Protein AF-A0A952X542-F1 (afdb_monomer_lite)

pLDDT: mean 84.09, std 12.01, range [35.31, 93.75]

Radius of gyration: 16.12 Å; chains: 1; bounding box: 34×44×36 Å

Sequence (118 aa):
MRRLEGGVYLNIGSAVTGPEVFLKALSMARNAARQEGGRITDFTTAVFDLAGLPANWRAGPPGKEDAMYYYRPWKTLLCRTVADGGRSFFFQGDHRATLPALWTELVQPRDALGAGPG

Secondary structure (DSSP, 8-state):
-TT-TT-EEEEES-SSHHHHHHHHHHHHHHHHHHHTT------EEEEEES----TTGGG----TTSGGGG-HHIIIIIIITTTTT-EEEEEES-HHHHHHHHHHHHHS-GGGSS----

Structure (mmCIF, N/CA/C/O backbone):
data_AF-A0A952X542-F1
#
_entry.id   AF-A0A952X542-F1
#
loop_
_atom_site.group_PDB
_atom_site.id
_atom_site.type_symbol
_atom_site.label_atom_id
_atom_site.label_alt_id
_atom_site.label_comp_id
_atom_site.label_asym_id
_atom_site.label_entity_id
_atom_site.label_seq_id
_atom_site.pdbx_PDB_ins_code
_atom_site.Cartn_x
_atom_site.Cartn_y
_atom_site.Cartn_z
_atom_site.occupancy
_atom_site.B_iso_or_equiv
_atom_site.auth_seq_id
_atom_site.auth_comp_id
_atom_site.auth_asym_id
_atom_site.auth_atom_id
_atom_site.pdbx_PDB_model_num
ATOM 1 N N . MET A 1 1 ? -13.845 6.660 7.257 1.00 58.66 1 MET A N 1
ATOM 2 C CA . MET A 1 1 ? -12.940 5.485 7.290 1.00 58.66 1 MET A CA 1
ATOM 3 C C . MET A 1 1 ? -12.827 4.901 8.711 1.00 58.66 1 MET A C 1
ATOM 5 O O . MET A 1 1 ? -11.727 4.765 9.220 1.00 58.66 1 MET A O 1
ATOM 9 N N . ARG A 1 2 ? -13.937 4.525 9.374 1.00 51.72 2 ARG A N 1
ATOM 10 C CA . ARG A 1 2 ? -13.869 3.885 10.712 1.00 51.72 2 ARG A CA 1
ATOM 11 C C . ARG A 1 2 ? -13.479 2.396 10.663 1.00 51.72 2 ARG A C 1
ATOM 13 O O . ARG A 1 2 ? -13.039 1.861 11.664 1.00 51.72 2 ARG A O 1
ATOM 20 N N . ARG A 1 3 ? -13.589 1.745 9.496 1.00 69.06 3 ARG A N 1
ATOM 21 C CA . ARG A 1 3 ? -13.225 0.327 9.284 1.00 69.06 3 ARG A CA 1
ATOM 22 C C . ARG A 1 3 ? -11.797 0.113 8.762 1.00 69.06 3 ARG A C 1
ATOM 24 O O . ARG A 1 3 ? -11.509 -0.962 8.254 1.00 69.06 3 ARG A O 1
ATOM 31 N N . LEU A 1 4 ? -10.949 1.150 8.773 1.00 80.81 4 LEU A N 1
ATOM 32 C CA . LEU A 1 4 ? -9.555 0.970 8.358 1.00 80.81 4 LEU A CA 1
ATOM 33 C C . LEU A 1 4 ? -8.727 0.313 9.464 1.00 80.81 4 LEU A C 1
ATOM 35 O O . LEU A 1 4 ? -7.816 -0.423 9.126 1.00 80.81 4 LEU A O 1
ATOM 39 N N . GLU A 1 5 ? -9.060 0.522 10.740 1.00 84.50 5 GLU A N 1
ATOM 40 C CA . GLU A 1 5 ? -8.434 -0.234 11.831 1.00 84.50 5 GLU A CA 1
ATOM 41 C C . GLU A 1 5 ? -8.783 -1.725 11.694 1.00 84.50 5 GLU A C 1
ATOM 43 O O . GLU A 1 5 ? -9.953 -2.078 11.531 1.00 84.50 5 GLU A O 1
ATOM 48 N N . GLY A 1 6 ? -7.764 -2.583 11.663 1.00 85.12 6 GLY A N 1
ATOM 49 C CA . GLY A 1 6 ? -7.842 -3.995 11.278 1.00 85.12 6 GLY A CA 1
ATOM 50 C C . GLY A 1 6 ? -8.106 -4.238 9.784 1.00 85.12 6 GLY A C 1
ATOM 51 O O . GLY A 1 6 ? -8.293 -5.377 9.360 1.00 85.12 6 GLY A O 1
ATOM 52 N N . GLY A 1 7 ? -8.161 -3.180 8.976 1.00 88.69 7 GLY A N 1
ATOM 53 C CA . GLY A 1 7 ? -8.510 -3.217 7.562 1.00 88.69 7 GLY A CA 1
ATOM 54 C C . GLY A 1 7 ? -7.310 -3.391 6.633 1.00 88.69 7 GLY A C 1
ATOM 55 O O . GLY A 1 7 ? -6.144 -3.396 7.040 1.00 88.69 7 GLY A O 1
ATOM 56 N N . VAL A 1 8 ? -7.615 -3.505 5.340 1.00 90.38 8 VAL A N 1
ATOM 57 C CA . VAL A 1 8 ? -6.620 -3.667 4.275 1.00 90.38 8 VAL A CA 1
ATOM 58 C C . VAL A 1 8 ? -6.835 -2.612 3.190 1.00 90.38 8 VAL A C 1
ATOM 60 O O . VAL A 1 8 ? -7.959 -2.397 2.738 1.00 90.38 8 VAL A O 1
ATOM 63 N N . TYR A 1 9 ? -5.753 -1.969 2.756 1.00 90.75 9 TYR A N 1
ATOM 64 C CA . TYR A 1 9 ? -5.713 -1.072 1.603 1.00 90.75 9 TYR A CA 1
ATOM 65 C C . TYR A 1 9 ? -4.800 -1.653 0.518 1.00 90.75 9 TYR A C 1
ATOM 67 O O . TYR A 1 9 ? -3.604 -1.845 0.741 1.00 90.75 9 TYR A O 1
ATOM 75 N N . LEU A 1 10 ? -5.357 -1.913 -0.666 1.00 90.56 10 LEU A N 1
ATOM 76 C CA . LEU A 1 10 ? -4.619 -2.430 -1.820 1.00 90.56 10 LEU A CA 1
ATOM 77 C C . LEU A 1 10 ? -4.421 -1.308 -2.846 1.00 90.56 10 LEU A C 1
ATOM 79 O O . LEU A 1 10 ? -5.388 -0.721 -3.327 1.00 90.56 10 LEU A O 1
ATOM 83 N N . ASN A 1 11 ? -3.172 -1.025 -3.202 1.00 89.81 11 ASN A N 1
ATOM 84 C CA . ASN A 1 11 ? -2.811 -0.107 -4.274 1.00 89.81 11 ASN A CA 1
ATOM 85 C C . ASN A 1 11 ? -2.412 -0.903 -5.515 1.00 89.81 11 ASN A C 1
ATOM 87 O O . ASN A 1 11 ? -1.321 -1.471 -5.562 1.00 89.81 11 ASN A O 1
ATOM 91 N N . ILE A 1 12 ? -3.294 -0.922 -6.511 1.00 87.56 12 ILE A N 1
ATOM 92 C CA . ILE A 1 12 ? -3.122 -1.670 -7.758 1.00 87.56 12 ILE A CA 1
ATOM 93 C C . ILE A 1 12 ? -2.957 -0.654 -8.890 1.00 87.56 12 ILE A C 1
ATOM 95 O O . ILE A 1 12 ? -3.897 0.064 -9.222 1.00 87.56 12 ILE A O 1
ATOM 99 N N . GLY A 1 13 ? -1.745 -0.538 -9.440 1.00 73.38 13 GLY A N 1
ATOM 100 C CA . GLY A 1 13 ? -1.477 0.260 -10.648 1.00 73.38 13 GLY A CA 1
ATOM 101 C C . GLY A 1 13 ? -1.510 1.779 -10.504 1.00 73.38 13 GLY A C 1
ATOM 102 O O . GLY A 1 13 ? -1.424 2.490 -11.502 1.00 73.38 13 GLY A O 1
ATOM 103 N N . SER A 1 14 ? -1.606 2.306 -9.283 1.00 76.06 14 SER A N 1
ATOM 104 C CA . SER A 1 14 ? -1.559 3.748 -9.048 1.00 76.06 14 SER A CA 1
ATOM 105 C C . SER A 1 14 ? -0.200 4.193 -8.501 1.00 76.06 14 SER A C 1
ATOM 107 O O . SER A 1 14 ? 0.083 4.032 -7.310 1.00 76.06 14 SER A O 1
ATOM 109 N N . ALA A 1 15 ? 0.587 4.863 -9.344 1.00 74.44 15 ALA A N 1
ATOM 110 C CA . ALA A 1 15 ? 1.915 5.364 -8.989 1.00 74.44 15 ALA A CA 1
ATOM 111 C C . ALA A 1 15 ? 1.902 6.653 -8.141 1.00 74.44 15 ALA A C 1
ATOM 113 O O . ALA A 1 15 ? 2.796 6.848 -7.323 1.00 74.44 15 ALA A O 1
ATOM 114 N N . VAL A 1 16 ? 0.912 7.545 -8.304 1.00 75.56 16 VAL A N 1
ATOM 115 C CA . VAL A 1 16 ? 0.911 8.867 -7.631 1.00 75.56 16 VAL A CA 1
ATOM 116 C C . VAL A 1 16 ? -0.438 9.205 -6.998 1.00 75.56 16 VAL A C 1
ATOM 118 O O . VAL A 1 16 ? -0.503 9.404 -5.786 1.00 75.56 16 VAL A O 1
ATOM 121 N N . THR A 1 17 ? -1.522 9.218 -7.777 1.00 80.50 17 THR A N 1
ATOM 122 C CA . THR A 1 17 ? -2.836 9.700 -7.316 1.00 80.50 17 THR A CA 1
ATOM 123 C C . THR A 1 17 ? -3.390 8.906 -6.132 1.00 80.50 17 THR A C 1
ATOM 125 O O . THR A 1 17 ? -3.752 9.494 -5.119 1.00 80.50 17 THR A O 1
ATOM 128 N N . GLY A 1 18 ? -3.408 7.576 -6.209 1.00 83.50 18 GLY A N 1
ATOM 129 C CA . GLY A 1 18 ? -3.869 6.688 -5.136 1.00 83.50 18 GLY A CA 1
ATOM 130 C C . GLY A 1 18 ? -3.115 6.902 -3.822 1.00 83.50 18 GLY A C 1
ATOM 131 O O . GLY A 1 18 ? -3.754 7.250 -2.830 1.00 83.50 18 GLY A O 1
ATOM 132 N N . PRO A 1 19 ? -1.770 6.801 -3.796 1.00 82.56 19 PRO A N 1
ATOM 133 C CA . PRO A 1 19 ? -0.987 7.111 -2.603 1.00 82.56 19 PRO A CA 1
ATOM 134 C C . PRO A 1 19 ? -1.254 8.508 -2.020 1.00 82.56 19 PRO A C 1
ATOM 136 O O . PRO A 1 19 ? -1.353 8.669 -0.804 1.00 82.56 19 PRO A O 1
ATOM 139 N N . GLU A 1 20 ? -1.381 9.532 -2.867 1.00 86.25 20 GLU A N 1
ATOM 140 C CA . GLU A 1 20 ? -1.580 10.911 -2.416 1.00 86.25 20 GLU A CA 1
ATOM 141 C C . GLU A 1 20 ? -2.982 11.207 -1.890 1.00 86.25 20 GLU A C 1
ATOM 143 O O . GLU A 1 20 ? -3.120 12.006 -0.957 1.00 86.25 20 GLU A O 1
ATOM 148 N N . VAL A 1 21 ? -4.008 10.610 -2.492 1.00 86.75 21 VAL A N 1
ATOM 149 C CA . VAL A 1 21 ? -5.393 10.704 -2.022 1.00 86.75 21 VAL A CA 1
ATOM 150 C C . VAL A 1 21 ? -5.546 9.897 -0.738 1.00 86.75 21 VAL A C 1
ATOM 152 O O . VAL A 1 21 ? -6.089 10.415 0.238 1.00 86.75 21 VAL A O 1
ATOM 155 N N . PHE A 1 22 ? -4.992 8.681 -0.691 1.00 88.25 22 PHE A N 1
ATOM 156 C CA . PHE A 1 22 ? -5.016 7.835 0.501 1.00 88.25 22 PHE A CA 1
ATOM 157 C C . PHE A 1 22 ? -4.352 8.520 1.691 1.00 88.25 22 PHE A C 1
ATOM 159 O O . PHE A 1 22 ? -4.934 8.551 2.770 1.00 88.25 22 PHE A O 1
ATOM 166 N N . LEU A 1 23 ? -3.180 9.135 1.502 1.00 87.62 23 LEU A N 1
ATOM 167 C CA . LEU A 1 23 ? -2.488 9.834 2.583 1.00 87.62 23 LEU A CA 1
ATOM 168 C C . LEU A 1 23 ? -3.343 10.965 3.174 1.00 87.62 23 LEU A C 1
ATOM 170 O O . LEU A 1 23 ? -3.466 11.063 4.391 1.00 87.62 23 LEU A O 1
ATOM 174 N N . LYS A 1 24 ? -3.974 11.787 2.326 1.00 89.69 24 LYS A N 1
ATOM 175 C CA . LYS A 1 24 ? -4.852 12.879 2.780 1.00 89.69 24 LYS A CA 1
ATOM 176 C C . LYS A 1 24 ? -6.089 12.335 3.497 1.00 89.69 24 LYS A C 1
ATOM 178 O O . LYS A 1 24 ? -6.442 12.821 4.571 1.00 89.69 24 LYS A O 1
ATOM 183 N N . ALA A 1 25 ? -6.713 11.298 2.940 1.00 89.00 25 ALA A N 1
ATOM 184 C CA . ALA A 1 25 ? -7.870 10.645 3.543 1.00 89.00 25 ALA A CA 1
ATOM 185 C C . ALA A 1 25 ? -7.53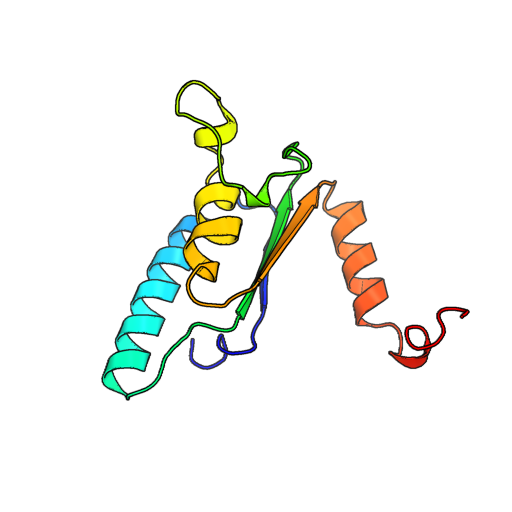2 10.011 4.904 1.00 89.00 25 ALA A C 1
ATOM 187 O O . ALA A 1 25 ? -8.278 10.196 5.865 1.00 89.00 25 ALA A O 1
ATOM 188 N N . LEU A 1 26 ? -6.381 9.340 5.015 1.00 89.12 26 LEU A N 1
ATOM 189 C CA . LEU A 1 26 ? -5.881 8.759 6.259 1.00 89.12 26 LEU A CA 1
ATOM 190 C C . LEU A 1 26 ? -5.607 9.839 7.308 1.00 89.12 26 LEU A C 1
ATOM 192 O O . LEU A 1 26 ? -5.996 9.674 8.461 1.00 89.12 26 LEU A O 1
ATOM 196 N N . SER A 1 27 ? -4.980 10.956 6.928 1.00 88.06 27 SER A N 1
ATOM 197 C CA . SER A 1 27 ? -4.751 12.080 7.842 1.00 88.06 27 SER A CA 1
ATOM 198 C C . SER A 1 27 ? -6.061 12.646 8.393 1.00 88.06 27 SER A C 1
ATOM 200 O O . SER A 1 27 ? -6.171 12.857 9.601 1.00 88.06 27 SER A O 1
ATOM 202 N N . MET A 1 28 ? -7.080 12.834 7.547 1.00 89.56 28 MET A N 1
ATOM 203 C CA . MET A 1 28 ? -8.406 13.267 8.005 1.00 89.56 28 MET A CA 1
ATOM 204 C C . MET A 1 28 ? -9.061 12.228 8.923 1.00 89.56 28 MET A C 1
ATOM 206 O O . MET A 1 28 ? -9.592 12.586 9.972 1.00 89.56 28 MET A O 1
ATOM 210 N N . ALA A 1 29 ? -8.982 10.942 8.572 1.00 88.44 29 ALA A N 1
ATOM 211 C CA . ALA A 1 29 ? -9.546 9.860 9.374 1.00 88.44 29 ALA A CA 1
ATOM 212 C C . ALA A 1 29 ? -8.886 9.756 10.759 1.00 88.44 29 ALA A C 1
ATOM 214 O O . ALA A 1 29 ? -9.587 9.625 11.759 1.00 88.44 29 ALA A O 1
ATOM 215 N N . ARG A 1 30 ? -7.553 9.867 10.831 1.00 88.81 30 ARG A N 1
ATOM 216 C CA . ARG A 1 30 ? -6.794 9.883 12.091 1.00 88.81 30 ARG A CA 1
ATOM 217 C C . ARG A 1 30 ? -7.147 11.092 12.951 1.00 88.81 30 ARG A C 1
ATOM 219 O O . ARG A 1 30 ? -7.278 10.949 14.162 1.00 88.81 30 ARG A O 1
ATOM 226 N N . ASN A 1 31 ? -7.326 12.264 12.340 1.00 89.38 31 ASN A N 1
ATOM 227 C CA . ASN A 1 31 ? -7.745 13.463 13.063 1.00 89.38 31 ASN A CA 1
ATOM 228 C C . ASN A 1 31 ? -9.139 13.303 13.677 1.00 89.38 31 ASN A C 1
ATOM 230 O O . ASN A 1 31 ? -9.300 13.602 14.857 1.00 89.38 31 ASN A O 1
ATOM 234 N N . ALA A 1 32 ? -10.105 12.786 12.915 1.00 88.56 32 ALA A N 1
ATOM 235 C CA . ALA A 1 32 ? -11.449 12.514 13.422 1.00 88.56 32 ALA A CA 1
ATOM 236 C C . ALA A 1 32 ? -11.434 11.458 14.541 1.00 88.56 32 ALA A C 1
ATOM 238 O O . ALA A 1 32 ? -12.000 11.681 15.605 1.00 88.56 32 ALA A O 1
ATOM 239 N N . ALA A 1 33 ? -10.707 10.349 14.355 1.00 87.44 33 ALA A N 1
ATOM 240 C CA . ALA A 1 33 ? -10.567 9.318 15.385 1.00 87.44 33 ALA A CA 1
ATOM 241 C C . ALA A 1 33 ? -9.970 9.886 16.681 1.00 87.44 33 ALA A C 1
ATOM 243 O O . ALA A 1 33 ? -10.472 9.602 17.763 1.00 87.44 33 ALA A O 1
ATOM 244 N N . ARG A 1 34 ? -8.953 10.751 16.576 1.00 88.06 34 ARG A N 1
ATOM 245 C CA . ARG A 1 34 ? -8.318 11.388 17.736 1.00 88.06 34 ARG A CA 1
ATOM 246 C C . ARG A 1 34 ? -9.269 12.310 18.502 1.00 88.06 34 ARG A C 1
ATOM 248 O O . ARG A 1 34 ? -9.169 12.379 19.721 1.00 88.06 34 ARG A O 1
ATOM 255 N N . GLN A 1 35 ? -10.179 13.001 17.813 1.00 87.94 35 GLN A N 1
ATOM 256 C CA . GLN A 1 35 ? -11.217 13.820 18.457 1.00 87.94 35 GLN A CA 1
ATOM 257 C C . GLN A 1 35 ? -12.226 12.966 19.241 1.00 87.94 35 GLN A C 1
ATOM 259 O O . GLN A 1 35 ? -12.764 13.424 20.241 1.00 87.94 35 GLN A O 1
ATOM 264 N N . GLU A 1 36 ? -12.431 11.717 18.823 1.00 87.12 36 GLU A N 1
ATOM 265 C CA . GLU A 1 36 ? -13.318 10.737 19.465 1.00 87.12 36 GLU A CA 1
ATOM 266 C C . GLU A 1 36 ? -12.583 9.843 20.490 1.00 87.12 36 GLU A C 1
ATOM 268 O O . GLU A 1 36 ? -13.161 8.887 21.001 1.00 87.12 36 GLU A O 1
ATOM 273 N N . GLY A 1 37 ? -11.305 10.118 20.789 1.00 86.88 37 GLY A N 1
ATOM 274 C CA . GLY A 1 37 ? -10.480 9.323 21.712 1.00 86.88 37 GLY A CA 1
ATOM 275 C C . GLY A 1 37 ? -9.914 8.016 21.133 1.00 86.88 37 GLY A C 1
ATOM 276 O O . GLY A 1 37 ? -9.276 7.252 21.853 1.00 86.88 37 GLY A O 1
ATOM 277 N N . GLY A 1 38 ? -10.111 7.754 19.839 1.00 86.38 38 GLY A N 1
ATOM 278 C CA . GLY A 1 38 ? -9.584 6.593 19.121 1.00 86.38 38 GLY A CA 1
ATOM 279 C C . GLY A 1 38 ? -8.269 6.861 18.378 1.00 86.38 38 GLY A C 1
ATOM 280 O O . GLY A 1 38 ? -7.777 7.988 18.282 1.00 86.38 38 GLY A O 1
ATOM 281 N N . ARG A 1 39 ? -7.689 5.802 17.803 1.00 86.81 39 ARG A N 1
ATOM 282 C CA . ARG A 1 39 ? -6.495 5.856 16.941 1.00 86.81 39 ARG A CA 1
ATOM 283 C C . ARG A 1 39 ? -6.699 4.954 15.725 1.00 86.81 39 ARG A C 1
ATOM 285 O O . ARG A 1 39 ? -7.443 3.986 15.807 1.00 86.81 39 ARG A O 1
ATOM 292 N N . ILE A 1 40 ? -6.061 5.310 14.606 1.00 87.00 40 ILE A N 1
ATOM 293 C CA . ILE A 1 40 ? -6.004 4.467 13.404 1.00 87.00 40 ILE A CA 1
ATOM 294 C C . ILE A 1 40 ? -4.537 4.168 13.104 1.00 87.00 40 ILE A C 1
ATOM 296 O O . ILE A 1 40 ? -3.830 5.010 12.530 1.00 87.00 40 ILE A O 1
ATOM 300 N N . THR A 1 41 ? -4.071 3.008 13.542 1.00 88.44 41 THR A N 1
ATOM 301 C CA . THR A 1 41 ? -2.659 2.611 13.524 1.00 88.44 41 THR A CA 1
ATOM 302 C C . THR A 1 41 ? -2.452 1.188 13.034 1.00 88.44 41 THR A C 1
ATOM 304 O O . THR A 1 41 ? -1.482 0.964 12.314 1.00 88.44 41 THR A O 1
ATOM 307 N N . ASP A 1 42 ? -3.357 0.262 13.349 1.00 90.44 42 ASP A N 1
ATOM 308 C CA . ASP A 1 42 ? -3.263 -1.125 12.904 1.00 90.44 42 ASP A CA 1
ATOM 309 C C . ASP A 1 42 ? -4.046 -1.329 11.607 1.00 90.44 42 ASP A C 1
ATOM 311 O O . ASP A 1 42 ? -5.261 -1.497 11.602 1.00 90.44 42 ASP A O 1
ATOM 315 N N . PHE A 1 43 ? -3.349 -1.300 10.476 1.00 91.25 43 PHE A N 1
ATOM 316 C CA . PHE A 1 43 ? -3.919 -1.671 9.186 1.00 91.25 43 PHE A CA 1
ATOM 317 C C . PHE A 1 43 ? -2.841 -2.202 8.254 1.00 91.25 43 PHE A C 1
ATOM 319 O O . PHE A 1 43 ? -1.645 -1.958 8.435 1.00 91.25 43 PHE A O 1
ATOM 326 N N . THR A 1 44 ? -3.274 -2.932 7.231 1.00 92.94 44 THR A N 1
ATOM 327 C CA . THR A 1 44 ? -2.368 -3.503 6.237 1.00 92.94 44 THR A CA 1
ATOM 328 C C . THR A 1 44 ? -2.444 -2.736 4.925 1.00 92.94 44 THR A C 1
ATOM 330 O O . THR A 1 44 ? -3.529 -2.502 4.398 1.00 92.94 44 THR A O 1
ATOM 333 N N . THR A 1 45 ? -1.298 -2.367 4.364 1.00 93.56 45 THR A N 1
ATOM 334 C CA . THR A 1 45 ? -1.188 -1.858 2.995 1.00 93.56 45 THR A CA 1
ATOM 335 C C . THR A 1 45 ? -0.523 -2.898 2.102 1.00 93.56 45 THR A C 1
ATOM 337 O O . THR A 1 45 ? 0.406 -3.594 2.510 1.00 93.56 45 THR A O 1
ATOM 340 N N . ALA A 1 46 ? -0.970 -3.006 0.857 1.00 92.94 46 ALA A N 1
ATOM 341 C CA . ALA A 1 46 ? -0.269 -3.780 -0.157 1.00 92.94 46 ALA A CA 1
ATOM 342 C C . ALA A 1 46 ? -0.155 -2.973 -1.444 1.00 92.94 46 ALA A C 1
ATOM 344 O O . ALA A 1 46 ? -1.118 -2.335 -1.866 1.00 92.94 46 ALA A O 1
ATOM 345 N N . VAL A 1 47 ? 1.020 -2.992 -2.063 1.00 92.38 47 VAL A N 1
ATOM 346 C CA . VAL A 1 47 ? 1.275 -2.333 -3.346 1.00 92.38 47 VAL A CA 1
ATOM 347 C C . VAL A 1 47 ? 1.584 -3.403 -4.386 1.00 92.38 47 VAL A C 1
ATOM 349 O O . VAL A 1 47 ? 2.491 -4.207 -4.183 1.00 92.38 47 VAL A O 1
ATOM 352 N N . PHE A 1 48 ? 0.836 -3.386 -5.487 1.00 91.50 48 PHE A N 1
ATOM 353 C CA . PHE A 1 48 ? 1.013 -4.255 -6.649 1.00 91.50 48 PHE A CA 1
ATOM 354 C C . PHE A 1 48 ? 1.513 -3.409 -7.815 1.00 91.50 48 PHE A C 1
ATOM 356 O O . PHE A 1 48 ? 0.767 -2.579 -8.350 1.00 91.50 48 PHE A O 1
ATOM 363 N N . ASP A 1 49 ? 2.771 -3.598 -8.199 1.00 89.69 49 ASP A N 1
ATOM 364 C CA . ASP A 1 49 ? 3.415 -2.816 -9.256 1.00 89.69 49 ASP A CA 1
ATOM 365 C C . ASP A 1 49 ? 4.501 -3.642 -9.966 1.00 89.69 49 ASP A C 1
ATOM 367 O O . ASP A 1 49 ? 4.945 -4.675 -9.471 1.00 89.69 49 ASP A O 1
ATOM 371 N N . LEU A 1 50 ? 4.948 -3.183 -11.130 1.00 88.50 50 LEU A N 1
ATOM 372 C CA . LEU A 1 50 ? 6.067 -3.756 -11.876 1.00 88.50 50 LEU A CA 1
ATOM 373 C C . LEU A 1 50 ? 7.428 -3.242 -11.384 1.00 88.50 50 LEU A C 1
ATOM 375 O O . LEU A 1 50 ? 8.455 -3.838 -11.711 1.00 88.50 50 LEU A O 1
ATOM 379 N N . ALA A 1 51 ? 7.443 -2.148 -10.613 1.00 86.19 51 ALA A N 1
ATOM 380 C CA . ALA A 1 51 ? 8.662 -1.517 -10.113 1.00 86.19 51 ALA A CA 1
ATOM 381 C C . ALA A 1 51 ? 9.585 -2.521 -9.391 1.00 86.19 51 ALA A C 1
ATOM 383 O O . ALA A 1 51 ? 9.172 -3.213 -8.461 1.00 86.19 51 ALA A O 1
ATOM 384 N N . GLY A 1 52 ? 10.851 -2.585 -9.808 1.00 88.00 52 GLY A N 1
ATOM 385 C CA . GLY A 1 52 ? 11.863 -3.437 -9.184 1.00 88.00 52 GLY A CA 1
ATOM 386 C C . GLY A 1 52 ? 12.393 -2.823 -7.897 1.00 88.00 52 GLY A C 1
ATOM 387 O O . GLY A 1 52 ? 13.360 -2.066 -7.931 1.00 88.00 52 GLY A O 1
ATOM 388 N N . LEU A 1 53 ? 11.761 -3.135 -6.766 1.00 88.62 53 LEU A N 1
ATOM 389 C CA . LEU A 1 53 ? 12.284 -2.754 -5.457 1.00 88.62 53 LEU A CA 1
ATOM 390 C C . LEU A 1 53 ? 13.395 -3.715 -5.007 1.00 88.62 53 LEU A C 1
ATOM 392 O O . LEU A 1 53 ? 13.320 -4.915 -5.279 1.00 88.62 53 LEU A O 1
ATOM 396 N N . PRO A 1 54 ? 14.412 -3.224 -4.279 1.00 89.44 54 PRO A N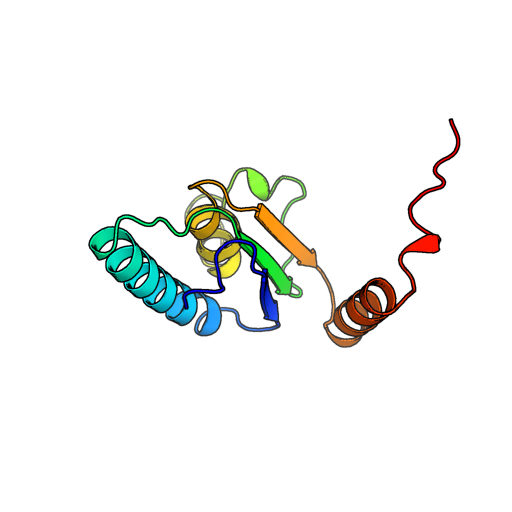 1
ATOM 397 C CA . PRO A 1 54 ? 15.453 -4.088 -3.741 1.00 89.44 54 PRO A CA 1
ATOM 398 C C . PRO A 1 54 ? 14.880 -5.019 -2.665 1.00 89.44 54 PRO A C 1
ATOM 400 O O . PRO A 1 54 ? 13.892 -4.698 -2.003 1.00 89.44 54 PRO A O 1
ATOM 403 N N . ALA A 1 55 ? 15.531 -6.162 -2.430 1.00 86.56 55 ALA A N 1
ATOM 404 C CA . ALA A 1 55 ? 15.074 -7.152 -1.447 1.00 86.56 55 ALA A CA 1
ATOM 405 C C . ALA A 1 55 ? 14.885 -6.560 -0.035 1.00 86.56 55 ALA A C 1
ATOM 407 O O . ALA A 1 55 ? 13.983 -6.949 0.705 1.00 86.56 55 ALA A O 1
ATOM 408 N N . ASN A 1 56 ? 15.702 -5.568 0.323 1.00 87.69 56 ASN A N 1
ATOM 409 C CA . ASN A 1 56 ? 15.662 -4.858 1.597 1.00 87.69 56 ASN A CA 1
ATOM 410 C C . ASN A 1 56 ? 14.817 -3.571 1.557 1.00 87.69 56 ASN A C 1
ATOM 412 O O . ASN A 1 56 ? 15.061 -2.665 2.353 1.00 87.69 56 ASN A O 1
ATOM 416 N N . TRP A 1 57 ? 13.809 -3.469 0.685 1.00 89.44 57 TRP A N 1
ATOM 417 C CA . TRP A 1 57 ? 12.994 -2.254 0.538 1.00 89.44 57 TRP A CA 1
ATOM 418 C C . TRP A 1 57 ? 12.374 -1.736 1.845 1.00 89.44 57 TRP A C 1
ATOM 420 O O . TRP A 1 57 ? 12.099 -0.543 1.986 1.00 89.44 57 TRP A O 1
ATOM 430 N N . ARG A 1 58 ? 12.177 -2.611 2.837 1.00 88.56 58 ARG A N 1
ATOM 431 C CA . ARG A 1 58 ? 11.687 -2.244 4.175 1.00 88.56 58 ARG A CA 1
ATOM 432 C C . ARG A 1 58 ? 12.612 -1.278 4.924 1.00 88.56 58 ARG A C 1
ATOM 434 O O . ARG A 1 58 ? 12.126 -0.570 5.798 1.00 88.56 58 ARG A O 1
ATOM 441 N N . ALA A 1 59 ? 13.897 -1.206 4.564 1.00 88.06 59 ALA A N 1
ATOM 442 C CA . ALA A 1 59 ? 14.842 -0.225 5.105 1.00 88.06 59 ALA A CA 1
ATOM 443 C C . ALA A 1 59 ? 14.481 1.227 4.732 1.00 88.06 59 ALA A C 1
ATOM 445 O O . ALA A 1 59 ? 14.970 2.168 5.353 1.00 88.06 59 ALA A O 1
ATOM 446 N N . GLY A 1 60 ? 13.592 1.405 3.754 1.00 87.44 60 GLY A N 1
ATOM 447 C CA . GLY A 1 60 ? 13.137 2.702 3.278 1.00 87.44 60 GLY A CA 1
ATOM 448 C C . GLY A 1 60 ? 13.710 3.058 1.905 1.00 87.44 60 GLY A C 1
ATOM 449 O O . GLY A 1 60 ? 14.610 2.380 1.410 1.00 87.44 60 GLY A O 1
ATOM 450 N N . PRO A 1 61 ? 13.152 4.098 1.262 1.00 89.50 61 PRO A N 1
ATOM 451 C CA . PRO A 1 61 ? 13.589 4.539 -0.057 1.00 89.50 61 PRO A CA 1
ATOM 452 C C . PRO A 1 61 ? 15.035 5.069 -0.031 1.00 89.50 61 PRO A C 1
ATOM 454 O O . PRO A 1 61 ? 15.474 5.575 1.007 1.00 89.50 61 PRO A O 1
ATOM 457 N N . PRO A 1 62 ? 15.755 5.003 -1.167 1.00 89.88 62 PRO A N 1
ATOM 458 C CA . PRO A 1 62 ? 17.142 5.459 -1.289 1.00 89.88 62 PRO A CA 1
ATOM 459 C C . PRO A 1 62 ? 17.276 6.990 -1.166 1.00 89.88 62 PRO A C 1
ATOM 461 O O . PRO A 1 62 ? 16.308 7.699 -0.898 1.00 89.88 62 PRO A O 1
ATOM 464 N N . GLY A 1 63 ? 18.489 7.523 -1.337 1.00 90.75 63 GLY A N 1
ATOM 465 C CA . GLY A 1 63 ? 18.732 8.971 -1.412 1.00 90.75 63 GLY A CA 1
ATOM 466 C C . GLY A 1 63 ? 18.196 9.604 -2.705 1.00 90.75 63 GLY A C 1
ATOM 467 O O . GLY A 1 63 ? 17.834 8.901 -3.641 1.00 90.75 63 GLY A O 1
ATOM 468 N N . LYS A 1 64 ? 18.177 10.945 -2.777 1.00 90.12 64 LYS A N 1
ATOM 469 C CA . LYS A 1 64 ? 17.655 11.711 -3.935 1.00 90.12 64 LYS A CA 1
ATOM 470 C C . LYS A 1 64 ? 18.388 11.452 -5.258 1.00 90.12 64 LYS A C 1
ATOM 472 O O . LYS A 1 64 ? 17.826 11.748 -6.308 1.00 90.12 64 LYS A O 1
ATOM 477 N N . GLU A 1 65 ? 19.608 10.930 -5.178 1.00 91.31 65 GLU A N 1
ATOM 478 C CA . GLU A 1 65 ? 20.446 10.581 -6.331 1.00 91.31 65 GLU A CA 1
ATOM 479 C C . GLU A 1 65 ? 19.927 9.349 -7.087 1.00 91.31 65 GLU A C 1
ATOM 481 O O . GLU A 1 65 ? 20.301 9.117 -8.232 1.00 91.31 65 GLU A O 1
ATOM 486 N N . ASP A 1 66 ? 19.048 8.561 -6.463 1.00 88.88 66 ASP A N 1
ATOM 487 C CA . ASP A 1 66 ? 18.425 7.390 -7.070 1.00 88.88 66 ASP A CA 1
ATOM 488 C C . ASP A 1 66 ? 17.002 7.729 -7.544 1.00 88.88 66 ASP A C 1
ATOM 490 O O . ASP A 1 66 ? 16.185 8.273 -6.794 1.00 88.88 66 ASP A O 1
ATOM 494 N N . ALA A 1 67 ? 16.670 7.370 -8.787 1.00 86.69 67 ALA A N 1
ATOM 495 C CA . ALA A 1 67 ? 15.348 7.600 -9.368 1.00 86.69 67 ALA A CA 1
ATOM 496 C C . ALA A 1 67 ? 14.208 6.972 -8.537 1.00 86.69 67 ALA A C 1
ATOM 498 O O . ALA A 1 67 ? 13.104 7.524 -8.475 1.00 86.69 67 ALA A O 1
ATOM 499 N N . MET A 1 68 ? 14.467 5.860 -7.842 1.00 86.38 68 MET A N 1
ATOM 500 C CA . MET A 1 68 ? 13.495 5.189 -6.975 1.00 86.38 68 MET A CA 1
ATOM 501 C C . MET A 1 68 ? 13.120 5.998 -5.735 1.00 86.38 68 MET A C 1
ATOM 503 O O . MET A 1 68 ? 12.077 5.733 -5.134 1.00 86.38 68 MET A O 1
ATOM 507 N N . TYR A 1 69 ? 13.865 7.056 -5.401 1.00 86.50 69 TYR A N 1
ATOM 508 C CA . TYR A 1 69 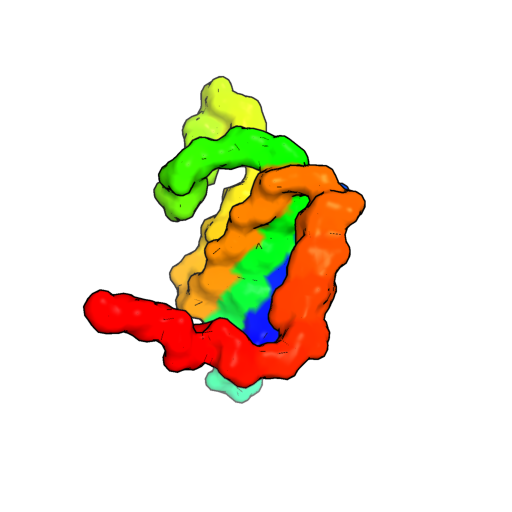? 13.440 8.043 -4.407 1.00 86.50 69 TYR A CA 1
ATOM 509 C C . TYR A 1 69 ? 12.057 8.639 -4.712 1.00 86.50 69 TYR A C 1
ATOM 511 O O . TYR A 1 69 ? 11.275 8.935 -3.800 1.00 86.50 69 TYR A O 1
ATOM 519 N N . TYR A 1 70 ? 11.748 8.819 -5.999 1.00 86.56 70 TYR A N 1
ATOM 520 C CA . TYR A 1 70 ? 10.513 9.449 -6.461 1.00 86.56 70 TYR A CA 1
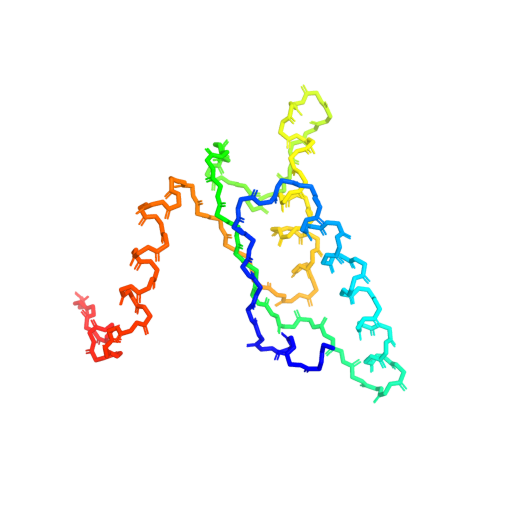ATOM 521 C C . TYR A 1 70 ? 9.344 8.472 -6.588 1.00 86.56 70 TYR A C 1
ATOM 523 O O . TYR A 1 70 ? 8.207 8.908 -6.784 1.00 86.56 70 TYR A O 1
ATOM 531 N N . TYR A 1 71 ? 9.580 7.171 -6.406 1.00 90.12 71 TYR A N 1
ATOM 532 C CA . TYR A 1 71 ? 8.524 6.171 -6.394 1.00 90.12 71 TYR A CA 1
ATOM 533 C C . TYR A 1 71 ? 7.669 6.317 -5.126 1.00 90.12 71 TYR A C 1
ATOM 535 O O . TYR A 1 71 ? 7.972 5.836 -4.029 1.00 90.12 71 TYR A O 1
ATOM 543 N N . ARG A 1 72 ? 6.568 7.056 -5.273 1.00 90.00 72 ARG A N 1
ATOM 544 C CA . ARG A 1 72 ? 5.704 7.490 -4.169 1.00 90.00 72 ARG A CA 1
ATOM 545 C C . ARG A 1 72 ? 5.124 6.346 -3.340 1.00 90.00 72 ARG A C 1
ATOM 547 O O . ARG A 1 72 ? 5.108 6.523 -2.116 1.00 90.00 72 ARG A O 1
ATOM 554 N N . PRO A 1 73 ? 4.681 5.206 -3.910 1.00 89.94 73 PRO A N 1
ATOM 555 C CA . PRO A 1 73 ? 4.112 4.113 -3.130 1.00 89.94 73 PRO A CA 1
ATOM 556 C C . PRO A 1 73 ? 5.090 3.566 -2.088 1.00 89.94 73 PRO A C 1
ATOM 558 O O . PRO A 1 73 ? 4.672 3.284 -0.968 1.00 89.94 73 PRO A O 1
ATOM 561 N N . TRP A 1 74 ? 6.394 3.519 -2.389 1.00 92.19 74 TRP A N 1
ATOM 562 C CA . TRP A 1 74 ? 7.403 3.059 -1.431 1.00 92.19 74 TRP A CA 1
ATOM 563 C C . TRP A 1 74 ? 7.491 3.977 -0.217 1.00 92.19 74 TRP A C 1
ATOM 565 O O . TRP A 1 74 ? 7.268 3.561 0.919 1.00 92.19 74 TRP A O 1
ATOM 575 N N . LYS A 1 75 ? 7.708 5.272 -0.443 1.00 89.38 75 LYS A N 1
ATOM 576 C CA . LYS A 1 75 ? 7.825 6.231 0.659 1.00 89.38 75 LYS A CA 1
ATOM 577 C C . LYS A 1 75 ? 6.535 6.354 1.471 1.00 89.38 75 LYS A C 1
ATOM 579 O O . LYS A 1 75 ? 6.585 6.535 2.684 1.00 89.38 75 LYS A O 1
ATOM 584 N N . THR A 1 76 ? 5.383 6.323 0.810 1.00 89.75 76 THR A N 1
ATOM 585 C CA . THR A 1 76 ? 4.091 6.619 1.444 1.00 89.75 76 THR A CA 1
ATOM 586 C C . THR A 1 76 ? 3.421 5.367 1.994 1.00 89.75 76 THR A C 1
ATOM 588 O O . THR A 1 76 ? 3.337 5.231 3.210 1.00 89.75 76 THR A O 1
ATOM 591 N N . LEU A 1 77 ? 2.988 4.460 1.120 1.00 90.88 77 LEU A N 1
ATOM 592 C CA . LEU A 1 77 ? 2.170 3.299 1.463 1.00 90.88 77 LEU A CA 1
ATOM 593 C C . LEU A 1 77 ? 2.970 2.186 2.137 1.00 90.88 77 LEU A C 1
ATOM 595 O O . LEU A 1 77 ? 2.445 1.519 3.026 1.00 90.88 77 LEU A O 1
ATOM 599 N N . LEU A 1 78 ? 4.222 1.977 1.716 1.00 91.50 78 LEU A N 1
ATOM 600 C CA . LEU A 1 78 ? 5.055 0.905 2.261 1.00 91.50 78 LEU A CA 1
ATOM 601 C C . LEU A 1 78 ? 5.762 1.297 3.562 1.00 91.50 78 LEU A C 1
ATOM 603 O O . LEU A 1 78 ? 5.982 0.431 4.405 1.00 91.50 78 LEU A O 1
ATOM 607 N N . CYS A 1 79 ? 6.097 2.578 3.738 1.00 90.50 79 CYS A N 1
ATOM 608 C CA . CYS A 1 79 ? 6.839 3.057 4.908 1.00 90.50 79 CYS A CA 1
ATOM 609 C C . CYS A 1 79 ? 6.001 3.979 5.808 1.00 90.50 79 CYS A C 1
ATOM 611 O O . CYS A 1 79 ? 5.677 3.621 6.936 1.00 90.50 79 CYS A O 1
ATOM 613 N N . ARG A 1 80 ? 5.646 5.185 5.341 1.00 89.38 80 ARG A N 1
ATOM 614 C CA . ARG A 1 80 ? 5.098 6.244 6.213 1.00 89.38 80 ARG A CA 1
ATOM 615 C C . ARG A 1 80 ? 3.745 5.918 6.835 1.00 89.38 80 ARG A C 1
ATOM 617 O O . ARG A 1 80 ? 3.542 6.224 8.001 1.00 89.38 80 ARG A O 1
ATOM 624 N N . THR A 1 81 ? 2.803 5.360 6.078 1.00 88.25 81 THR A N 1
ATOM 625 C CA . THR A 1 81 ? 1.430 5.165 6.578 1.00 88.25 81 THR A CA 1
ATOM 626 C C . THR A 1 81 ? 1.358 4.089 7.657 1.00 88.25 81 THR A C 1
ATOM 628 O O . THR A 1 81 ? 0.514 4.175 8.543 1.00 88.25 81 THR A O 1
ATOM 631 N N . VAL A 1 82 ? 2.267 3.115 7.602 1.00 89.88 82 VAL A N 1
ATOM 632 C CA . VAL A 1 82 ? 2.316 1.956 8.502 1.00 89.88 82 VAL A CA 1
ATOM 633 C C . VAL A 1 82 ? 3.317 2.111 9.652 1.00 89.88 82 VAL A C 1
ATOM 635 O O . VAL A 1 82 ? 3.333 1.276 10.547 1.00 89.88 82 VAL A O 1
ATOM 638 N N . ALA A 1 83 ? 4.111 3.187 9.678 1.00 87.88 83 ALA A N 1
ATOM 639 C CA . ALA A 1 83 ? 5.147 3.414 10.693 1.00 87.88 83 ALA A CA 1
ATOM 640 C C . ALA A 1 83 ? 4.620 3.420 12.142 1.00 87.88 83 ALA A C 1
ATOM 642 O O . ALA A 1 83 ? 5.362 3.102 13.064 1.00 87.88 83 ALA A O 1
ATOM 643 N N . ASP A 1 84 ? 3.340 3.747 12.333 1.00 84.62 84 ASP A N 1
ATOM 644 C CA . ASP A 1 84 ? 2.696 3.840 13.648 1.00 84.62 84 ASP A CA 1
ATOM 645 C C . ASP A 1 84 ? 2.121 2.498 14.162 1.00 84.62 84 ASP A C 1
ATOM 647 O O . ASP A 1 84 ? 1.410 2.503 15.166 1.00 84.62 84 ASP A O 1
ATOM 651 N N . GLY A 1 85 ? 2.383 1.370 13.485 1.00 85.00 85 GLY A N 1
ATOM 652 C CA . GLY A 1 85 ? 1.964 0.025 13.925 1.00 85.00 85 GLY A CA 1
ATOM 653 C C . GLY A 1 85 ? 1.348 -0.875 12.847 1.00 85.00 85 GLY A C 1
ATOM 654 O O . GLY A 1 85 ? 1.076 -2.043 13.108 1.00 85.00 85 GLY A O 1
ATOM 655 N N . GLY A 1 86 ? 1.144 -0.359 11.636 1.00 89.94 86 GLY A N 1
ATOM 656 C CA . GLY A 1 86 ? 0.583 -1.119 10.524 1.00 89.94 86 GLY A CA 1
ATOM 657 C C . GLY A 1 86 ? 1.600 -2.052 9.864 1.00 89.94 86 GLY A C 1
ATOM 658 O O . GLY A 1 86 ? 2.793 -2.057 10.172 1.00 89.94 86 GLY A O 1
ATOM 659 N N . ARG A 1 87 ? 1.139 -2.816 8.873 1.00 93.69 87 ARG A N 1
ATOM 660 C CA . ARG A 1 87 ? 1.990 -3.704 8.065 1.00 93.69 87 ARG A CA 1
ATOM 661 C C . ARG A 1 87 ? 1.893 -3.353 6.594 1.00 93.69 87 ARG A C 1
ATOM 663 O O . ARG A 1 87 ? 0.827 -3.000 6.108 1.00 93.69 87 ARG A O 1
ATOM 670 N N . SER A 1 88 ? 2.997 -3.492 5.874 1.00 93.75 88 SER A N 1
ATOM 671 C CA . SER A 1 88 ? 3.033 -3.280 4.429 1.00 93.75 88 SER A CA 1
ATOM 672 C C . SER A 1 88 ? 3.610 -4.474 3.682 1.00 93.75 88 SER A C 1
ATOM 674 O O . SER A 1 88 ? 4.512 -5.164 4.178 1.00 93.75 88 SER A O 1
ATOM 676 N N . PHE A 1 89 ? 3.105 -4.686 2.469 1.00 93.19 89 PHE A N 1
ATOM 677 C CA . PHE A 1 89 ? 3.553 -5.711 1.533 1.00 93.19 89 PHE A CA 1
ATOM 678 C C . PHE A 1 89 ? 3.752 -5.112 0.141 1.00 93.19 89 PHE A C 1
ATOM 680 O O . PHE A 1 89 ? 2.979 -4.260 -0.301 1.00 93.19 89 PHE A O 1
ATOM 687 N N . PHE A 1 90 ? 4.787 -5.568 -0.554 1.00 92.31 90 PHE A N 1
ATOM 688 C CA . PHE A 1 90 ? 5.037 -5.214 -1.942 1.00 92.31 90 PHE A CA 1
ATOM 689 C C . PHE A 1 90 ? 5.024 -6.482 -2.787 1.00 92.31 90 PHE A C 1
ATOM 691 O O . PHE A 1 90 ? 5.718 -7.443 -2.459 1.00 92.31 90 PHE A O 1
ATOM 698 N N . PHE A 1 91 ? 4.237 -6.467 -3.857 1.00 91.06 91 PHE A N 1
ATOM 699 C CA . PHE A 1 91 ? 4.133 -7.551 -4.820 1.00 91.06 91 PHE A CA 1
ATOM 700 C C . PHE A 1 91 ? 4.605 -7.034 -6.172 1.00 91.06 91 PHE A C 1
ATOM 702 O O . PHE A 1 91 ? 3.924 -6.226 -6.807 1.00 91.06 91 PHE A O 1
ATOM 709 N N . GLN A 1 92 ? 5.783 -7.500 -6.587 1.00 91.25 92 GLN A N 1
ATOM 710 C CA . GLN A 1 92 ? 6.330 -7.182 -7.895 1.00 91.25 92 GLN A CA 1
ATOM 711 C C . GLN A 1 92 ? 5.736 -8.119 -8.948 1.00 91.25 92 GLN A C 1
ATOM 713 O O . GLN A 1 92 ? 5.919 -9.332 -8.861 1.00 91.25 92 GLN A O 1
ATOM 718 N N . GLY A 1 93 ? 5.061 -7.576 -9.958 1.00 89.06 93 GLY A N 1
ATOM 719 C CA . GLY A 1 93 ? 4.588 -8.376 -11.085 1.00 89.06 93 GLY A CA 1
ATOM 720 C C . GLY A 1 93 ? 3.417 -7.768 -11.845 1.00 89.06 93 GLY A C 1
ATOM 721 O O . GLY A 1 93 ? 2.814 -6.780 -11.431 1.00 89.06 93 GLY A O 1
ATOM 722 N N . ASP A 1 94 ? 3.094 -8.384 -12.982 1.00 89.88 94 ASP A N 1
ATOM 723 C CA . ASP A 1 94 ? 1.946 -8.001 -13.804 1.00 89.88 94 ASP A CA 1
ATOM 724 C C . ASP A 1 94 ? 0.638 -8.258 -13.039 1.00 89.88 94 ASP A C 1
ATOM 726 O O . ASP A 1 94 ? 0.463 -9.303 -12.403 1.00 89.88 94 ASP A O 1
ATOM 730 N N . HIS A 1 95 ? -0.307 -7.319 -13.094 1.00 88.06 95 HIS A N 1
ATOM 731 C CA . HIS A 1 95 ? -1.607 -7.457 -12.425 1.00 88.06 95 HIS A CA 1
ATOM 732 C C . HIS A 1 95 ? -2.412 -8.655 -12.924 1.00 88.06 95 HIS A C 1
ATOM 734 O O . HIS A 1 95 ? -3.138 -9.261 -12.140 1.00 88.06 95 HIS A O 1
ATOM 740 N N . ARG A 1 96 ? -2.233 -9.055 -14.188 1.00 86.62 96 ARG A N 1
ATOM 741 C CA . ARG A 1 96 ? -2.849 -10.258 -14.769 1.00 86.62 96 ARG A CA 1
ATOM 742 C C . ARG A 1 96 ? -2.368 -11.543 -14.103 1.00 86.62 96 ARG A C 1
ATOM 744 O O . ARG A 1 96 ? -3.086 -12.532 -14.142 1.00 86.62 96 ARG A O 1
ATOM 751 N N . ALA A 1 97 ? -1.183 -11.534 -13.496 1.00 87.44 97 ALA A N 1
ATOM 752 C CA . ALA A 1 97 ? -0.671 -12.657 -12.718 1.00 87.44 97 ALA A CA 1
ATOM 753 C C . ALA A 1 97 ? -0.968 -12.486 -11.221 1.00 87.44 97 ALA A C 1
ATOM 755 O O . ALA A 1 97 ? -1.439 -13.412 -10.564 1.00 87.44 97 ALA A O 1
ATOM 756 N N . THR A 1 98 ? -0.726 -11.293 -10.676 1.00 87.00 98 THR A N 1
ATOM 757 C CA . THR A 1 98 ? -0.771 -11.062 -9.224 1.00 87.00 98 THR A CA 1
ATOM 758 C C . THR A 1 98 ? -2.188 -11.002 -8.653 1.00 87.00 98 THR A C 1
ATOM 760 O O . THR A 1 98 ? -2.409 -11.507 -7.554 1.00 87.00 98 THR A O 1
ATOM 763 N N . LEU A 1 99 ? -3.167 -10.446 -9.378 1.00 87.06 99 LEU A N 1
ATOM 764 C CA . LEU A 1 99 ? -4.544 -10.349 -8.876 1.00 87.06 99 LEU A CA 1
ATOM 765 C C . LEU A 1 99 ? -5.282 -11.693 -8.886 1.00 87.06 99 LEU A C 1
ATOM 767 O O . LEU A 1 99 ? -5.897 -12.009 -7.867 1.00 87.06 99 LEU A O 1
ATOM 771 N N . PRO A 1 100 ? -5.218 -12.521 -9.951 1.00 88.94 100 PRO A N 1
ATOM 772 C CA . PRO A 1 100 ? -5.831 -13.847 -9.908 1.00 88.94 100 PRO A CA 1
ATOM 773 C C . PRO A 1 100 ? -5.175 -14.769 -8.879 1.00 88.94 100 PRO A C 1
ATOM 775 O O . PRO A 1 100 ? -5.880 -15.537 -8.227 1.00 88.94 100 PRO A O 1
ATOM 778 N N . ALA A 1 101 ? -3.854 -14.669 -8.684 1.00 87.25 101 ALA A N 1
ATOM 779 C CA . ALA A 1 101 ? -3.156 -15.407 -7.632 1.00 87.25 101 ALA A CA 1
ATOM 780 C C . ALA A 1 101 ? -3.671 -15.005 -6.242 1.00 87.25 101 ALA A C 1
ATOM 782 O O . ALA A 1 101 ? -4.072 -15.868 -5.467 1.00 87.25 101 ALA A O 1
ATOM 783 N N . LEU A 1 102 ? -3.760 -13.698 -5.962 1.00 86.94 102 LEU A N 1
ATOM 784 C CA . LEU A 1 102 ? -4.333 -13.203 -4.709 1.00 86.94 102 LEU A CA 1
ATOM 785 C C . LEU A 1 102 ? -5.779 -13.675 -4.518 1.00 86.94 102 LEU A C 1
ATOM 787 O O . LEU A 1 102 ? -6.137 -14.116 -3.432 1.00 86.94 102 LEU A O 1
ATOM 791 N N . TRP A 1 103 ? -6.610 -13.582 -5.558 1.00 86.75 103 TRP A N 1
ATOM 792 C CA . TRP A 1 103 ? -7.995 -14.046 -5.499 1.00 86.75 103 TRP A CA 1
ATOM 793 C C . TRP A 1 103 ? -8.066 -15.528 -5.152 1.00 86.75 103 TRP A C 1
ATOM 795 O O . TRP A 1 103 ? -8.796 -15.890 -4.236 1.00 86.75 103 TRP A O 1
ATOM 805 N N . THR A 1 104 ? -7.274 -16.353 -5.838 1.00 88.56 104 THR A N 1
ATOM 806 C CA . THR A 1 104 ? -7.211 -17.797 -5.601 1.00 88.56 104 THR A CA 1
ATOM 807 C C . THR A 1 104 ? -6.887 -18.067 -4.136 1.00 88.56 104 THR A C 1
ATOM 809 O O . THR A 1 104 ? -7.691 -18.686 -3.457 1.00 88.56 104 THR A O 1
ATOM 812 N N . GLU A 1 105 ? -5.807 -17.504 -3.599 1.00 87.19 105 GLU A N 1
ATOM 813 C CA . GLU A 1 105 ? -5.434 -17.698 -2.189 1.00 87.19 105 GLU A CA 1
ATOM 814 C C . GLU A 1 105 ? -6.498 -17.206 -1.191 1.00 87.19 105 GLU A C 1
ATOM 816 O O . GLU A 1 105 ? -6.638 -17.760 -0.103 1.00 87.19 105 GLU A O 1
ATOM 821 N N . LEU A 1 106 ? -7.266 -16.168 -1.538 1.00 86.31 106 LEU A N 1
ATOM 822 C CA . LEU A 1 106 ? -8.300 -15.614 -0.658 1.00 86.31 106 LEU A CA 1
ATOM 823 C C . LEU A 1 106 ? -9.606 -16.413 -0.658 1.00 86.31 106 LEU A C 1
ATOM 825 O O . LEU A 1 106 ? -10.297 -16.418 0.362 1.00 86.31 106 LEU A O 1
ATOM 829 N N . VAL A 1 107 ? -9.978 -17.024 -1.787 1.00 89.12 107 VAL A N 1
ATOM 830 C CA . VAL A 1 107 ? -11.239 -17.774 -1.913 1.00 89.12 107 VAL A CA 1
ATOM 831 C C . VAL A 1 107 ? -11.096 -19.264 -1.640 1.00 89.12 107 VAL A C 1
ATOM 833 O O . VAL A 1 107 ? -12.111 -19.937 -1.451 1.00 89.12 107 VAL A O 1
ATOM 836 N N . GLN A 1 108 ? -9.869 -19.787 -1.603 1.00 80.81 108 GLN A N 1
ATOM 837 C CA . GLN A 1 108 ? -9.653 -21.159 -1.168 1.00 80.81 108 GLN A CA 1
ATOM 838 C C . GLN A 1 108 ? -10.033 -21.302 0.316 1.00 80.81 108 GLN A C 1
ATOM 840 O O . GLN A 1 108 ? -9.714 -20.425 1.129 1.00 80.81 108 GLN A O 1
ATOM 845 N N . PRO A 1 109 ? -10.714 -22.395 0.705 1.00 64.56 109 PRO A N 1
ATOM 846 C CA . PRO A 1 109 ? -10.976 -22.689 2.106 1.00 64.56 109 PRO A CA 1
ATOM 847 C C . PRO A 1 109 ? -9.660 -22.696 2.890 1.00 64.56 109 PRO A C 1
ATOM 849 O O . PRO A 1 109 ? -8.680 -23.310 2.471 1.00 64.56 109 PRO A O 1
ATOM 852 N N . ARG A 1 110 ? -9.637 -22.033 4.052 1.00 59.66 110 ARG A N 1
ATOM 853 C CA . ARG A 1 110 ? -8.453 -21.910 4.928 1.00 59.66 110 ARG A CA 1
ATOM 854 C C . ARG A 1 110 ? -7.906 -23.239 5.480 1.00 59.66 110 ARG A C 1
ATOM 856 O O . ARG A 1 110 ? -6.935 -23.215 6.232 1.00 59.66 110 ARG A O 1
ATOM 863 N N . ASP A 1 111 ? -8.465 -24.377 5.085 1.00 53.75 111 ASP A N 1
ATOM 864 C CA . ASP A 1 111 ? -8.103 -25.710 5.570 1.00 53.75 111 ASP A CA 1
ATOM 865 C C . ASP A 1 111 ? -6.729 -26.205 5.072 1.00 53.75 111 ASP A C 1
ATOM 867 O O . ASP A 1 111 ? -6.212 -27.192 5.587 1.00 53.75 111 ASP A O 1
ATOM 871 N N . ALA A 1 112 ? -6.084 -25.514 4.123 1.00 51.12 112 ALA A N 1
ATOM 872 C CA . ALA A 1 112 ? -4.816 -25.956 3.525 1.00 51.12 112 ALA A CA 1
ATOM 873 C C . ALA A 1 112 ? -3.535 -25.298 4.090 1.00 51.12 112 ALA A C 1
ATOM 875 O O . ALA A 1 112 ? -2.436 -25.723 3.745 1.00 51.12 112 ALA A O 1
ATOM 876 N N . LEU A 1 113 ? -3.628 -24.291 4.969 1.00 53.22 113 LEU A N 1
ATOM 877 C CA . LEU A 1 113 ? -2.454 -23.553 5.491 1.00 53.22 113 LEU A CA 1
ATOM 878 C C . LEU A 1 113 ? -2.007 -23.993 6.903 1.00 53.22 113 LEU A C 1
ATOM 880 O O . LEU A 1 113 ? -1.133 -23.366 7.498 1.00 53.22 113 LEU A O 1
ATOM 884 N N . GLY A 1 11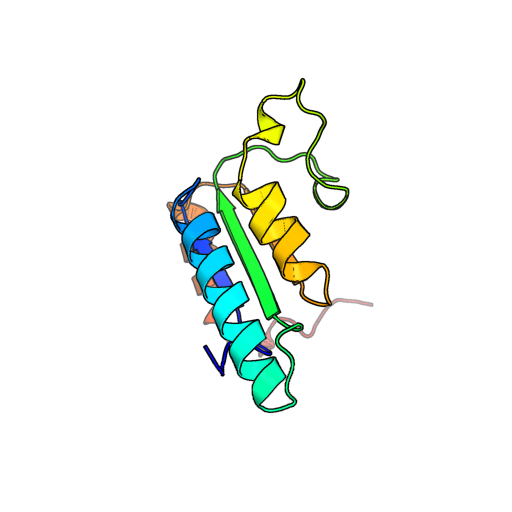4 ? -2.588 -25.074 7.436 1.00 46.56 114 GLY A N 1
ATOM 885 C CA . GLY A 1 114 ? -2.303 -25.624 8.769 1.00 46.56 114 GLY A CA 1
ATOM 886 C C . GLY A 1 114 ? -1.355 -26.829 8.820 1.00 46.56 114 GLY A C 1
ATOM 887 O O . GLY A 1 114 ? -1.201 -27.410 9.889 1.00 46.56 114 GLY A O 1
ATOM 888 N N . ALA A 1 115 ? -0.723 -27.227 7.714 1.00 47.03 115 ALA A N 1
ATOM 889 C CA . ALA A 1 115 ? 0.189 -28.374 7.689 1.00 47.03 115 ALA A CA 1
ATOM 890 C C . ALA A 1 115 ? 1.526 -28.013 7.025 1.00 47.03 115 ALA A C 1
ATOM 892 O O . ALA A 1 115 ? 1.766 -28.314 5.859 1.00 47.03 115 ALA A O 1
ATOM 893 N N . GLY A 1 116 ? 2.408 -27.360 7.784 1.00 35.31 116 GLY A N 1
ATOM 894 C CA . GLY A 1 116 ? 3.848 -27.450 7.536 1.00 35.31 116 GLY A CA 1
ATOM 895 C C . GLY A 1 116 ? 4.399 -28.702 8.234 1.00 35.31 116 GLY A C 1
ATOM 896 O O . GLY A 1 116 ? 3.967 -28.977 9.356 1.00 35.31 116 GLY A O 1
ATOM 897 N N . PRO A 1 117 ? 5.303 -29.481 7.609 1.00 49.69 117 PRO A N 1
ATOM 898 C CA . PRO A 1 117 ? 5.951 -30.604 8.274 1.00 49.69 117 PRO A CA 1
ATOM 899 C C . PRO A 1 117 ? 6.944 -30.079 9.322 1.00 49.69 117 PRO A C 1
ATOM 901 O O . PRO A 1 117 ? 7.532 -29.010 9.140 1.00 49.69 117 PRO A O 1
ATOM 904 N N . GLY A 1 118 ? 7.058 -30.811 10.433 1.00 41.41 118 GLY A N 1
ATOM 905 C CA . GLY A 1 118 ? 8.040 -30.562 11.493 1.00 41.41 118 GLY A CA 1
ATOM 906 C C . GLY A 1 118 ? 9.473 -30.901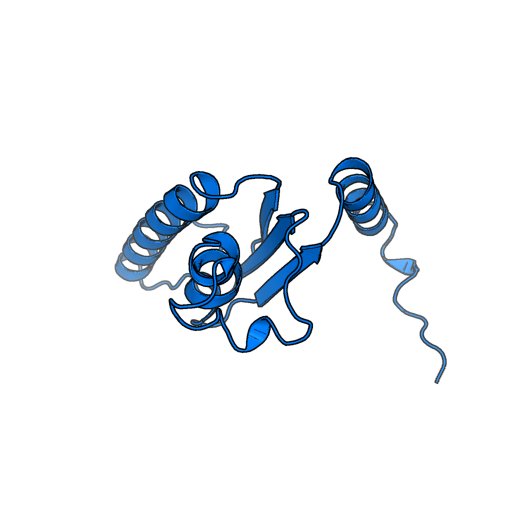 11.106 1.00 41.41 118 GLY A C 1
ATOM 907 O O . GLY A 1 118 ? 9.696 -31.400 9.980 1.00 41.41 118 GLY A O 1
#

Foldseek 3Di:
DVPQAQEEAEAEPDQPPVLVVVQVVLVVVQVVQVVVVHGRAEHEYEYEEQDDDDPVLLVAFDDPVDPSNSRRCSRGVCHDNNVRPYHYYYHHDDCVPPVVVVVVVVPPPPPPPPDDPD